Protein AF-D2HSU4-F1 (afdb_monomer_lite)

InterPro domains:
  IPR012575 NADH dehydrogenase [ubiquinone] 1 beta subcomplex subunit 1, NDUB1 [PF08040] (8-64)
  IPR012575 NADH dehydrogenase [ubiquinone] 1 beta subcomplex subunit 1, NDUB1 [PTHR15222] (1-64)

Radius of gyration: 22.7 Å; chains: 1; bounding box: 47×26×56 Å

Foldseek 3Di:
DVVVVVVVVVVVVCVVCVVVVVVVVVVVVVVVVVVVVVVVVQVCVCVDPVNPDDDDPVDDGPDD

Secondary structure (DSSP, 8-state):
-HHHHHHHHHHHHHHHHHHHHHHHHHHHHHHHHHHH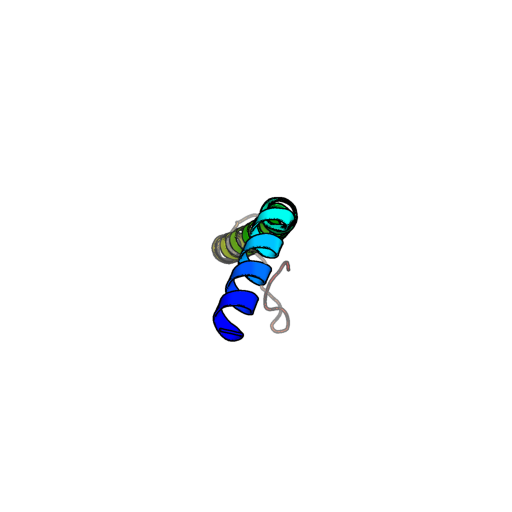HHHHHHHHHTTSTTT--PPPTT-S-S--

Structure (mmCIF, N/CA/C/O backbone):
data_AF-D2HSU4-F1
#
_entry.id   AF-D2HSU4-F1
#
loop_
_atom_site.group_PDB
_atom_site.id
_atom_site.type_symbol
_atom_site.label_atom_id
_atom_site.label_alt_id
_atom_site.label_comp_id
_atom_site.label_asym_id
_ato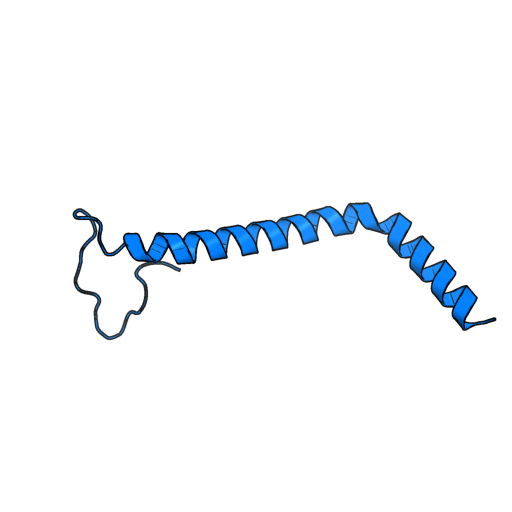m_site.label_entity_id
_atom_site.label_seq_id
_atom_site.pdbx_PDB_ins_code
_atom_site.Cartn_x
_atom_site.Cartn_y
_atom_site.Cartn_z
_atom_site.occupancy
_atom_site.B_iso_or_equiv
_atom_site.auth_seq_id
_atom_site.auth_comp_id
_atom_site.auth_asym_id
_atom_site.auth_atom_id
_atom_site.pdbx_PDB_model_num
ATOM 1 N N . ALA A 1 1 ? 23.354 -8.918 -26.615 1.00 62.19 1 ALA A N 1
ATOM 2 C CA . ALA A 1 1 ? 22.856 -7.692 -27.284 1.00 62.19 1 ALA A CA 1
ATOM 3 C C . ALA A 1 1 ? 21.359 -7.437 -27.042 1.00 62.19 1 ALA A C 1
ATOM 5 O O . ALA A 1 1 ? 21.038 -6.448 -26.402 1.00 62.19 1 ALA A O 1
ATOM 6 N N . LYS A 1 2 ? 20.437 -8.321 -27.467 1.00 67.88 2 LYS A N 1
ATOM 7 C CA . LYS A 1 2 ? 18.972 -8.109 -27.340 1.00 67.88 2 LYS A CA 1
ATOM 8 C C . LYS A 1 2 ? 18.456 -7.918 -25.902 1.00 67.88 2 LYS A C 1
ATOM 10 O O . LYS A 1 2 ? 17.640 -7.036 -25.669 1.00 67.88 2 LYS A O 1
ATOM 15 N N . ALA A 1 3 ? 18.963 -8.690 -24.937 1.00 71.12 3 ALA A N 1
ATOM 16 C CA . ALA A 1 3 ? 18.577 -8.556 -23.527 1.00 71.12 3 ALA A CA 1
ATOM 17 C C . ALA A 1 3 ? 18.979 -7.195 -22.927 1.00 71.12 3 ALA A C 1
ATOM 19 O O . ALA A 1 3 ? 18.204 -6.591 -22.197 1.00 71.12 3 ALA A O 1
ATOM 20 N N . ALA A 1 4 ? 20.152 -6.672 -23.298 1.00 74.50 4 ALA A N 1
ATOM 21 C CA . ALA A 1 4 ? 20.608 -5.357 -22.853 1.00 74.50 4 ALA A CA 1
ATOM 22 C C . ALA A 1 4 ? 19.731 -4.228 -23.422 1.00 74.50 4 ALA A C 1
ATOM 24 O O . ALA A 1 4 ? 19.368 -3.314 -22.693 1.00 74.50 4 ALA A O 1
ATOM 25 N N . ALA A 1 5 ? 19.316 -4.329 -24.689 1.00 76.19 5 ALA A N 1
ATOM 26 C CA . ALA A 1 5 ? 18.391 -3.369 -25.297 1.00 76.19 5 ALA A CA 1
ATOM 27 C C . ALA A 1 5 ? 17.001 -3.383 -24.628 1.00 76.19 5 ALA A C 1
ATOM 29 O O . ALA A 1 5 ? 16.406 -2.330 -24.417 1.00 76.19 5 ALA A O 1
ATOM 30 N N . LEU A 1 6 ? 16.513 -4.566 -24.236 1.00 79.88 6 LEU A N 1
ATOM 31 C CA . LEU A 1 6 ? 15.277 -4.725 -23.460 1.00 79.88 6 LEU A CA 1
ATOM 32 C C . LEU A 1 6 ? 15.372 -4.048 -22.088 1.00 79.88 6 LEU A C 1
ATOM 34 O O . LEU A 1 6 ? 14.475 -3.300 -21.711 1.00 79.88 6 LEU A O 1
ATOM 38 N N . ILE A 1 7 ? 16.475 -4.267 -21.370 1.00 81.62 7 ILE A N 1
ATOM 39 C CA . ILE A 1 7 ? 16.713 -3.666 -20.051 1.00 81.62 7 ILE A CA 1
ATOM 40 C C . ILE A 1 7 ? 16.757 -2.134 -20.153 1.00 81.62 7 ILE A C 1
ATOM 42 O O . ILE A 1 7 ? 16.125 -1.454 -19.350 1.00 81.62 7 ILE A O 1
ATOM 46 N N . ILE A 1 8 ? 17.438 -1.585 -21.165 1.00 84.12 8 ILE A N 1
ATOM 47 C CA . ILE A 1 8 ? 17.535 -0.133 -21.381 1.00 84.12 8 ILE A CA 1
ATOM 48 C C . ILE A 1 8 ? 16.155 0.484 -21.665 1.00 84.12 8 ILE A C 1
ATOM 50 O O . ILE A 1 8 ? 15.806 1.483 -21.038 1.00 84.12 8 ILE A O 1
ATOM 54 N N . ASN A 1 9 ? 15.339 -0.135 -22.525 1.00 80.44 9 ASN A N 1
ATOM 55 C CA . ASN A 1 9 ? 13.980 0.342 -22.816 1.00 80.44 9 ASN A CA 1
ATOM 56 C C . ASN A 1 9 ? 13.061 0.296 -21.585 1.00 80.44 9 ASN A C 1
ATOM 58 O O . ASN A 1 9 ? 12.306 1.232 -21.335 1.00 80.44 9 ASN A O 1
ATOM 62 N N . VAL A 1 10 ? 13.131 -0.773 -20.787 1.00 80.38 10 VAL A N 1
ATOM 63 C CA . VAL A 1 10 ? 12.325 -0.887 -19.560 1.00 80.38 10 VAL A CA 1
ATOM 64 C C . VAL A 1 10 ? 12.720 0.189 -18.551 1.00 80.38 10 VAL A C 1
ATOM 66 O O . VAL A 1 10 ? 11.848 0.817 -17.959 1.00 80.38 10 VAL A O 1
ATOM 69 N N . ILE A 1 11 ? 14.019 0.455 -18.385 1.00 81.56 11 ILE A N 1
ATOM 70 C CA . ILE A 1 11 ? 14.505 1.504 -17.478 1.00 81.56 11 ILE A CA 1
ATOM 71 C C . ILE A 1 11 ? 14.006 2.888 -17.914 1.00 81.56 11 ILE A C 1
ATOM 73 O O . ILE A 1 11 ? 13.644 3.693 -17.057 1.00 81.56 11 ILE A O 1
ATOM 77 N N . GLN A 1 12 ? 13.959 3.167 -19.218 1.00 77.81 12 GLN A N 1
ATOM 78 C CA . GLN A 1 12 ? 13.434 4.431 -19.743 1.00 77.81 12 GLN A CA 1
ATOM 79 C C . GLN A 1 12 ? 11.938 4.591 -19.441 1.00 77.81 12 GLN A C 1
ATOM 81 O O . GLN A 1 12 ? 11.542 5.590 -18.849 1.00 77.81 12 GLN A O 1
ATOM 86 N N . ILE A 1 13 ? 11.131 3.560 -19.714 1.00 78.12 13 ILE A N 1
ATOM 87 C CA . ILE A 1 13 ? 9.685 3.565 -19.428 1.00 78.12 13 ILE A CA 1
ATOM 88 C C . ILE A 1 13 ? 9.411 3.720 -17.928 1.00 78.12 13 ILE A C 1
ATOM 90 O O . ILE A 1 13 ? 8.518 4.466 -17.523 1.00 78.12 13 ILE A O 1
ATOM 94 N N . VAL A 1 14 ? 10.189 3.031 -17.089 1.00 79.38 14 VAL A N 1
ATOM 95 C CA . VAL A 1 14 ? 10.074 3.149 -15.634 1.00 79.38 14 VAL A CA 1
ATOM 96 C C . VAL A 1 14 ? 10.386 4.574 -15.189 1.00 79.38 14 VAL A C 1
ATOM 98 O O . VAL A 1 14 ? 9.637 5.098 -14.374 1.00 79.38 14 VAL A O 1
ATOM 101 N N . ARG A 1 15 ? 11.423 5.227 -15.732 1.00 77.25 15 ARG A N 1
ATOM 102 C CA . ARG A 1 15 ? 11.744 6.625 -15.396 1.00 77.25 15 ARG A CA 1
ATOM 103 C C . ARG A 1 15 ? 10.642 7.595 -15.818 1.00 77.25 15 ARG A C 1
ATOM 105 O O . ARG A 1 15 ? 10.233 8.414 -15.000 1.00 77.25 15 ARG A O 1
ATOM 112 N N . ASP A 1 16 ? 10.116 7.463 -17.032 1.00 78.38 16 ASP A N 1
ATOM 113 C CA . ASP A 1 16 ? 9.072 8.365 -17.536 1.00 78.38 16 ASP A CA 1
ATOM 114 C C . ASP A 1 16 ? 7.738 8.197 -16.792 1.00 78.38 16 ASP A C 1
ATOM 116 O O . ASP A 1 16 ? 6.977 9.153 -16.623 1.00 78.38 16 ASP A O 1
ATOM 120 N N . HIS A 1 17 ? 7.450 6.988 -16.302 1.00 79.25 17 HIS A N 1
ATOM 121 C CA . HIS A 1 17 ? 6.189 6.682 -15.631 1.00 79.25 17 HIS A CA 1
ATOM 122 C C . HIS A 1 17 ? 6.279 6.616 -14.096 1.00 79.25 17 HIS A C 1
ATOM 124 O O . HIS A 1 17 ? 5.244 6.481 -13.437 1.00 79.25 17 HIS A O 1
ATOM 130 N N . GLN A 1 18 ? 7.471 6.769 -13.494 1.00 75.25 18 GLN A N 1
ATOM 131 C CA . GLN A 1 18 ? 7.652 6.552 -12.049 1.00 75.25 18 GLN A CA 1
ATOM 132 C C . GLN A 1 18 ? 6.761 7.462 -11.203 1.00 75.25 18 GLN A C 1
ATOM 134 O O . GLN A 1 18 ? 6.198 7.020 -10.206 1.00 75.25 18 GLN A O 1
ATOM 139 N N . LEU A 1 19 ? 6.601 8.726 -11.606 1.00 79.88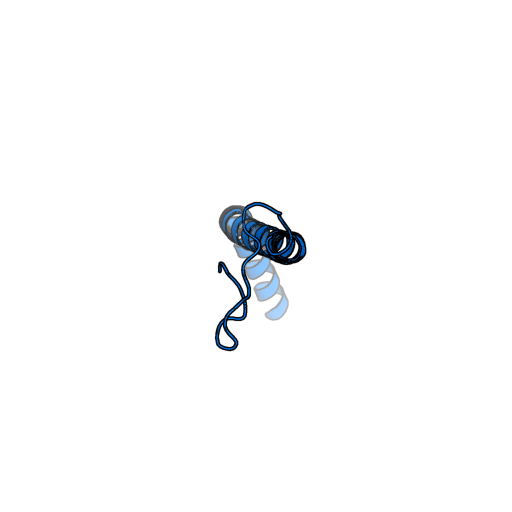 19 LEU A N 1
ATOM 140 C CA . LEU A 1 19 ? 5.854 9.717 -10.827 1.00 79.88 19 LEU A CA 1
ATOM 141 C C . LEU A 1 19 ? 4.347 9.448 -10.862 1.00 79.88 19 LEU A C 1
ATOM 143 O O . LEU A 1 19 ? 3.657 9.660 -9.868 1.00 79.88 19 LEU A O 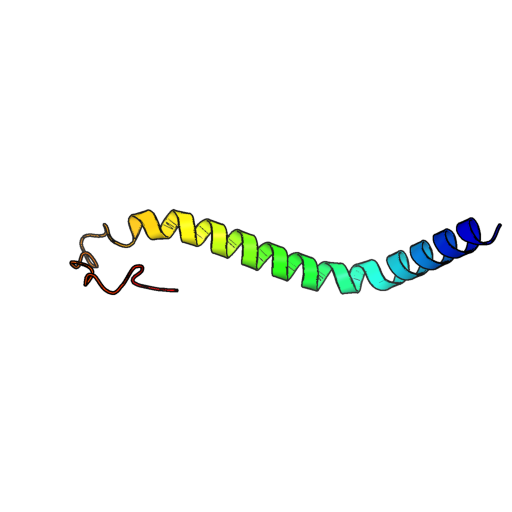1
ATOM 147 N N . ARG A 1 20 ? 3.842 8.919 -11.984 1.00 79.25 20 ARG A N 1
ATOM 148 C CA . ARG A 1 20 ? 2.433 8.532 -12.127 1.00 79.25 20 ARG A CA 1
ATOM 149 C C . ARG A 1 20 ? 2.096 7.248 -11.376 1.00 79.25 20 ARG A C 1
ATOM 151 O O . ARG A 1 20 ? 0.973 7.131 -10.905 1.00 79.25 20 ARG A O 1
ATOM 158 N N . ILE A 1 21 ? 3.044 6.321 -11.238 1.00 77.69 21 ILE A N 1
ATOM 159 C CA . ILE A 1 21 ? 2.859 5.080 -10.468 1.00 77.69 21 ILE A CA 1
ATOM 160 C C . ILE A 1 21 ? 3.011 5.325 -8.958 1.00 77.69 21 ILE A C 1
ATOM 162 O O . ILE A 1 21 ? 2.340 4.674 -8.159 1.00 77.69 21 ILE A O 1
ATOM 166 N N . LEU A 1 22 ? 3.853 6.277 -8.547 1.00 82.38 22 LEU A N 1
ATOM 167 C CA . LEU A 1 22 ? 4.154 6.520 -7.134 1.00 82.38 22 LEU A CA 1
ATOM 168 C C . LEU A 1 22 ? 2.913 6.902 -6.313 1.00 82.38 22 LEU A C 1
ATOM 170 O O . LEU A 1 22 ? 2.740 6.412 -5.200 1.00 82.38 22 LEU A O 1
ATOM 174 N N . VAL A 1 23 ? 2.035 7.741 -6.868 1.00 83.06 23 VAL A N 1
ATOM 175 C CA . VAL A 1 23 ? 0.816 8.213 -6.191 1.00 83.06 23 VAL A CA 1
ATOM 176 C C . VAL A 1 23 ? -0.181 7.074 -5.904 1.00 83.06 23 VAL A C 1
ATOM 178 O O . VAL A 1 23 ? -0.534 6.897 -4.738 1.00 83.06 23 VAL A O 1
ATOM 181 N N . PRO A 1 24 ? -0.622 6.260 -6.886 1.00 88.25 24 PRO A N 1
ATOM 182 C CA . PRO A 1 24 ? -1.541 5.154 -6.620 1.00 88.25 24 PRO A CA 1
ATOM 183 C C . PRO A 1 24 ? -0.914 4.058 -5.751 1.00 88.25 24 PRO A C 1
ATOM 185 O O . PRO A 1 24 ? -1.601 3.499 -4.901 1.00 88.25 24 PRO A O 1
ATOM 188 N N . VAL A 1 25 ? 0.387 3.780 -5.891 1.00 89.25 25 VAL A N 1
ATOM 189 C CA . VAL A 1 25 ? 1.077 2.820 -5.011 1.00 89.25 25 VAL A CA 1
ATOM 190 C C . VAL A 1 25 ? 1.136 3.336 -3.571 1.00 89.25 25 VAL A C 1
ATOM 192 O O . VAL A 1 25 ? 0.848 2.584 -2.641 1.00 89.25 25 VAL A O 1
ATOM 195 N N . GLY A 1 26 ? 1.448 4.620 -3.378 1.00 90.06 26 GLY A N 1
ATOM 196 C CA . GLY A 1 26 ? 1.442 5.260 -2.063 1.00 90.06 26 GLY A CA 1
ATOM 197 C C . GLY A 1 26 ? 0.054 5.271 -1.423 1.00 90.06 26 GLY A C 1
ATOM 198 O O . GLY A 1 26 ? -0.070 4.994 -0.234 1.00 90.06 26 GLY A O 1
ATOM 199 N N . PHE A 1 27 ? -0.993 5.504 -2.215 1.00 91.19 27 PHE A N 1
ATOM 200 C CA . PHE A 1 27 ? -2.378 5.444 -1.751 1.00 91.19 27 PHE A CA 1
ATOM 201 C C . PHE A 1 27 ? -2.768 4.038 -1.280 1.00 91.19 27 PHE A C 1
ATOM 203 O O . PHE A 1 27 ? -3.263 3.878 -0.167 1.00 91.19 27 PHE A O 1
ATOM 210 N N . VAL A 1 28 ? -2.483 3.005 -2.081 1.00 92.69 28 VAL A N 1
ATOM 211 C CA . VAL A 1 28 ? -2.772 1.610 -1.709 1.00 92.69 28 VAL A CA 1
ATOM 212 C C . VAL A 1 28 ? -2.003 1.206 -0.451 1.00 92.69 28 VAL A C 1
ATOM 214 O O . VAL A 1 28 ? -2.572 0.573 0.438 1.00 92.69 28 VAL A O 1
ATOM 217 N N . LEU A 1 29 ? -0.730 1.599 -0.344 1.00 91.25 29 LEU A N 1
ATOM 218 C CA . LEU A 1 29 ? 0.075 1.333 0.846 1.00 91.25 29 LEU A CA 1
ATOM 219 C C . LEU A 1 29 ? -0.475 2.066 2.079 1.00 91.25 29 LEU A C 1
ATOM 221 O O . LEU A 1 29 ? -0.532 1.475 3.155 1.00 91.25 29 LEU A O 1
ATOM 225 N N . GLY A 1 30 ? -0.925 3.312 1.915 1.00 92.06 30 GLY A N 1
ATOM 226 C CA . GLY A 1 30 ? -1.589 4.091 2.959 1.00 92.06 30 GLY A CA 1
ATOM 227 C C . GLY A 1 30 ? -2.851 3.399 3.467 1.00 92.06 30 GLY A C 1
ATOM 228 O O . GLY A 1 30 ? -2.939 3.108 4.654 1.00 92.06 30 GLY A O 1
ATOM 229 N N . CYS A 1 31 ? -3.769 3.028 2.570 1.00 89.88 31 CYS A N 1
ATOM 230 C CA . CYS A 1 31 ? -4.990 2.303 2.935 1.00 89.88 31 CYS A CA 1
ATOM 231 C C . CYS A 1 31 ? -4.699 0.950 3.599 1.00 89.88 31 CYS A C 1
ATOM 233 O O . CYS A 1 31 ? -5.421 0.526 4.498 1.00 89.88 31 CYS A O 1
ATOM 235 N N . TYR A 1 32 ? -3.641 0.255 3.175 1.00 90.19 32 TYR A N 1
ATOM 236 C CA . TYR A 1 32 ? -3.248 -1.010 3.790 1.00 90.19 32 TYR A CA 1
ATOM 237 C C . TYR A 1 32 ? -2.740 -0.827 5.228 1.00 90.19 32 TYR A C 1
ATOM 239 O O . TYR A 1 32 ? -3.114 -1.588 6.123 1.00 90.19 32 TYR A O 1
ATOM 247 N N . LEU A 1 33 ? -1.891 0.178 5.459 1.00 89.06 33 LEU A N 1
ATOM 248 C CA . LEU A 1 33 ? -1.369 0.494 6.789 1.00 89.06 33 LEU A CA 1
ATOM 249 C C . LEU A 1 33 ? -2.462 1.014 7.728 1.00 89.06 33 LEU A C 1
ATOM 251 O O . LEU A 1 33 ? -2.458 0.661 8.909 1.00 89.06 33 LEU A O 1
ATOM 255 N N . ASP A 1 34 ? -3.400 1.793 7.197 1.00 88.06 34 ASP A N 1
ATOM 256 C CA . ASP A 1 34 ? -4.571 2.290 7.919 1.00 88.06 34 ASP A CA 1
ATOM 257 C C . ASP A 1 34 ? -5.444 1.119 8.389 1.00 88.06 34 ASP A C 1
ATOM 259 O O . ASP A 1 34 ? -5.615 0.905 9.588 1.00 88.06 34 ASP A O 1
ATOM 263 N N . ARG A 1 35 ? -5.800 0.213 7.467 1.00 84.44 35 ARG A N 1
ATOM 264 C CA . ARG A 1 35 ? -6.557 -1.008 7.780 1.00 84.44 35 ARG A CA 1
ATOM 265 C C . ARG A 1 35 ? -5.871 -1.888 8.827 1.00 84.44 35 ARG A C 1
ATOM 267 O O . ARG A 1 35 ? -6.519 -2.416 9.727 1.00 84.44 35 ARG A O 1
ATOM 274 N N . LYS A 1 36 ? -4.546 -2.038 8.744 1.00 83.81 36 LYS A N 1
ATOM 275 C CA . LYS A 1 36 ? -3.765 -2.806 9.729 1.00 83.81 36 LYS A CA 1
ATOM 276 C C . LYS A 1 36 ? -3.745 -2.136 11.108 1.00 83.81 36 LYS A C 1
ATOM 278 O O . LYS A 1 36 ? -3.619 -2.816 12.129 1.00 83.81 36 LYS A O 1
ATOM 283 N N . THR A 1 37 ? -3.830 -0.810 11.149 1.00 80.31 37 THR A N 1
ATOM 284 C CA . THR A 1 37 ? -3.914 -0.043 12.396 1.00 80.31 37 THR A CA 1
ATOM 285 C C . THR A 1 37 ? -5.306 -0.169 13.007 1.00 80.31 37 THR A C 1
ATOM 287 O O . THR A 1 37 ? -5.414 -0.453 14.201 1.00 80.31 37 THR A O 1
ATOM 290 N N . ASP A 1 38 ? -6.356 -0.095 12.193 1.00 77.88 38 ASP A N 1
ATOM 291 C CA . ASP A 1 38 ? -7.732 -0.314 12.635 1.00 77.88 38 ASP A CA 1
ATOM 292 C C . ASP A 1 38 ? -7.945 -1.724 13.192 1.00 77.88 38 ASP A C 1
ATOM 294 O O . ASP A 1 38 ? -8.532 -1.882 14.260 1.00 77.88 38 ASP A O 1
ATOM 298 N N . GLU A 1 39 ? -7.378 -2.763 12.572 1.00 75.12 39 GLU A N 1
ATOM 299 C CA . GLU A 1 39 ? -7.415 -4.132 13.111 1.00 75.12 39 GLU A CA 1
ATOM 300 C C . GLU A 1 39 ? -6.810 -4.232 14.524 1.00 75.12 39 GLU A C 1
ATOM 302 O O . GLU A 1 39 ? -7.292 -4.996 15.360 1.00 75.12 39 GLU A O 1
ATOM 307 N N . ARG A 1 40 ? -5.796 -3.422 14.850 1.00 68.50 40 ARG A N 1
ATOM 308 C CA . ARG A 1 40 ? -5.250 -3.348 16.217 1.00 68.50 40 ARG A CA 1
ATOM 309 C C . ARG A 1 40 ? -6.164 -2.581 17.166 1.00 68.50 40 ARG A C 1
ATOM 311 O O . ARG A 1 40 ? -6.277 -2.952 18.334 1.00 68.50 40 ARG A O 1
ATOM 318 N N . LEU A 1 41 ? -6.818 -1.529 16.680 1.00 64.62 41 LEU A N 1
ATOM 319 C CA . LEU A 1 41 ? -7.720 -0.702 17.478 1.00 64.62 41 LEU A CA 1
ATOM 320 C C . LEU A 1 41 ? -9.055 -1.408 17.753 1.00 64.62 41 LEU A C 1
ATOM 322 O O . LEU A 1 41 ? -9.579 -1.284 18.860 1.00 64.62 41 LEU A O 1
ATOM 326 N N . THR A 1 42 ? -9.569 -2.223 16.826 1.00 61.12 42 THR A N 1
ATOM 327 C CA . THR A 1 42 ? -10.815 -3.005 16.992 1.00 61.12 42 THR A CA 1
ATOM 328 C C . THR A 1 42 ? -10.791 -3.944 18.205 1.00 61.12 42 THR A C 1
ATOM 330 O O . THR A 1 42 ? -11.847 -4.217 18.779 1.00 61.12 42 THR A O 1
ATOM 333 N N . ALA A 1 43 ? -9.612 -4.352 18.695 1.00 61.38 43 ALA A N 1
ATOM 334 C CA . ALA A 1 43 ? -9.478 -5.117 19.940 1.00 61.38 43 ALA A CA 1
ATOM 335 C C . ALA A 1 43 ? -9.999 -4.365 21.188 1.00 61.38 43 ALA A C 1
ATOM 337 O O . ALA A 1 43 ? -10.395 -4.997 22.175 1.00 61.38 43 ALA A O 1
ATOM 338 N N . PHE A 1 44 ? -10.031 -3.027 21.150 1.00 60.22 44 PHE A N 1
ATOM 339 C CA . PHE A 1 44 ? -10.557 -2.173 22.220 1.00 60.22 44 PHE A CA 1
ATOM 340 C C . PHE A 1 44 ? -12.001 -1.710 21.994 1.00 60.22 44 PHE A C 1
ATOM 342 O O . PHE A 1 44 ? -12.688 -1.387 22.967 1.00 60.22 44 PHE A O 1
ATOM 349 N N . TRP A 1 45 ? -12.497 -1.723 20.752 1.00 59.09 45 TRP A N 1
ATOM 350 C CA . TRP A 1 45 ? -13.841 -1.234 20.416 1.00 59.09 45 TRP A CA 1
ATOM 351 C C . TRP A 1 45 ? -14.943 -1.950 21.207 1.00 59.09 45 TRP A C 1
ATOM 353 O O . TRP A 1 45 ? -15.815 -1.297 21.782 1.00 59.09 45 TRP A O 1
ATOM 363 N N . ASN A 1 46 ? -14.850 -3.277 21.347 1.00 54.19 46 ASN A N 1
ATOM 364 C CA . ASN A 1 46 ? -15.848 -4.072 22.072 1.00 54.19 46 ASN A CA 1
ATOM 365 C C . ASN A 1 46 ? -15.643 -4.119 23.603 1.00 54.19 46 ASN A C 1
ATOM 367 O O . ASN A 1 46 ? -16.247 -4.929 24.305 1.00 54.19 46 ASN A O 1
ATOM 371 N N . LYS A 1 47 ? -14.755 -3.274 24.143 1.00 61.53 47 LYS A N 1
ATOM 372 C CA . LYS A 1 47 ? -14.502 -3.159 25.590 1.00 61.53 47 LYS A CA 1
ATOM 373 C C . LYS A 1 47 ? -14.915 -1.811 26.170 1.00 61.53 47 LYS A C 1
ATOM 375 O O . LYS A 1 47 ? -14.949 -1.677 27.392 1.00 61.53 47 LYS A O 1
ATOM 380 N N . SER A 1 48 ? -15.231 -0.827 25.326 1.00 65.62 48 SER A N 1
ATOM 381 C CA . SER A 1 48 ? -15.693 0.478 25.796 1.00 65.62 48 SER A CA 1
ATOM 382 C C . SER A 1 48 ? -17.030 0.341 26.537 1.00 65.62 48 SER A C 1
ATOM 384 O O . SER A 1 48 ? -17.948 -0.326 26.064 1.00 65.62 48 SER A O 1
ATOM 386 N N . ILE A 1 49 ? -17.151 0.971 27.709 1.00 64.19 49 ILE A N 1
ATOM 387 C CA . ILE A 1 49 ? -18.342 0.885 28.579 1.00 64.19 49 ILE A CA 1
ATOM 388 C C . ILE A 1 49 ? -19.620 1.353 27.855 1.00 64.19 49 ILE A C 1
ATOM 390 O O . ILE A 1 49 ? -20.704 0.864 28.152 1.00 64.19 49 ILE A O 1
ATOM 394 N N . LEU A 1 50 ? -19.484 2.248 26.870 1.00 66.75 50 LEU A N 1
ATOM 395 C CA . LEU A 1 50 ? -20.589 2.798 26.077 1.00 66.75 50 LEU A CA 1
ATOM 396 C C . LEU A 1 50 ? -21.111 1.852 24.982 1.00 66.75 50 LEU A C 1
ATOM 398 O O . LEU A 1 50 ? -22.304 1.877 24.691 1.00 66.75 50 LEU A O 1
ATOM 402 N N . PHE A 1 51 ? -20.253 1.022 24.377 1.00 61.91 51 PHE A N 1
ATOM 403 C CA . PHE A 1 51 ? -20.630 0.150 23.250 1.00 61.91 51 PHE A CA 1
ATOM 404 C C . PHE A 1 51 ? -20.568 -1.348 23.565 1.00 61.91 51 PHE A C 1
ATOM 406 O O . PHE A 1 51 ? -20.858 -2.167 22.694 1.00 61.91 51 PHE A O 1
ATOM 413 N N . LYS A 1 52 ? -20.227 -1.725 24.802 1.00 61.38 52 LYS A N 1
ATOM 414 C CA . LYS A 1 52 ? -20.162 -3.121 25.241 1.00 61.38 52 LYS A CA 1
ATOM 415 C C . LYS A 1 52 ? -21.540 -3.780 25.126 1.00 61.38 52 LYS A C 1
ATOM 417 O O . LYS A 1 52 ? -22.448 -3.497 25.905 1.00 61.38 52 LYS A O 1
ATOM 422 N N . ARG A 1 53 ? -21.684 -4.677 24.154 1.00 65.56 53 ARG A N 1
ATOM 423 C CA . ARG A 1 53 ? -22.856 -5.538 23.960 1.00 65.56 53 ARG A CA 1
ATOM 424 C C . ARG A 1 53 ? -22.378 -6.970 23.733 1.00 65.56 53 ARG A C 1
ATOM 426 O O . ARG A 1 53 ? -21.296 -7.181 23.189 1.00 65.56 53 ARG A O 1
ATOM 433 N N . GLU A 1 54 ? -23.162 -7.955 24.162 1.00 59.78 54 GLU A N 1
ATOM 434 C CA . GLU A 1 54 ? -22.881 -9.353 23.826 1.00 59.78 54 GLU A CA 1
ATOM 435 C C . GLU A 1 54 ? -23.059 -9.548 22.314 1.00 59.78 54 GLU A C 1
ATOM 437 O O . GLU A 1 54 ? -24.140 -9.321 21.766 1.00 59.78 54 GLU A O 1
ATOM 442 N N . LEU A 1 55 ? -21.971 -9.914 21.630 1.00 62.12 55 LEU A N 1
ATOM 443 C CA . LEU A 1 55 ? -21.994 -10.268 20.211 1.00 62.12 55 LEU A CA 1
ATOM 444 C C . LEU A 1 55 ? -22.890 -11.498 20.024 1.00 62.12 55 LEU A C 1
ATOM 446 O O . LEU A 1 55 ? -22.727 -12.501 20.723 1.00 62.12 55 LEU A O 1
ATOM 450 N N . ARG A 1 56 ? -23.819 -11.457 19.061 1.00 58.94 56 ARG A N 1
ATOM 451 C CA . ARG A 1 56 ? -24.547 -12.669 18.661 1.00 58.94 56 ARG A CA 1
ATOM 452 C C . ARG A 1 56 ? -23.560 -13.656 18.038 1.00 58.94 56 ARG A C 1
ATOM 454 O O . ARG A 1 56 ? -22.697 -13.254 17.269 1.00 58.94 56 ARG A O 1
ATOM 461 N N . CYS A 1 57 ? -23.725 -14.953 18.313 1.00 55.09 57 CYS A N 1
ATOM 462 C CA . CYS A 1 57 ? -22.836 -16.029 17.833 1.00 55.09 57 CYS A CA 1
ATOM 463 C C . CYS A 1 57 ? -22.585 -16.038 16.306 1.00 55.09 57 CYS A C 1
ATOM 465 O O . CYS A 1 57 ? -21.620 -16.643 15.846 1.00 55.09 57 CYS A O 1
ATOM 467 N N . SER A 1 58 ? -23.434 -15.376 15.515 1.00 65.69 58 SER A N 1
ATOM 468 C CA . SER A 1 58 ? -23.309 -15.244 14.060 1.00 65.69 58 SER A CA 1
ATOM 469 C C . SER A 1 58 ? -22.452 -14.059 13.582 1.00 65.69 58 SER A C 1
ATOM 471 O O . SER A 1 58 ? -22.189 -13.959 12.386 1.00 65.69 58 SER A O 1
ATOM 473 N N . GLU A 1 59 ? -22.028 -13.152 14.465 1.00 60.41 59 GLU A N 1
ATOM 474 C CA . GLU A 1 59 ? -21.353 -11.897 14.113 1.00 60.41 59 GLU A CA 1
ATOM 475 C C . GLU A 1 59 ? -19.958 -11.832 14.751 1.00 60.41 59 GLU A C 1
ATOM 477 O O . GLU A 1 59 ? -19.802 -11.931 15.966 1.00 60.41 59 GLU A O 1
ATOM 482 N N . ARG A 1 60 ? -18.916 -11.713 13.916 1.00 59.56 60 ARG A N 1
ATOM 483 C CA . ARG A 1 60 ? -17.510 -11.773 14.3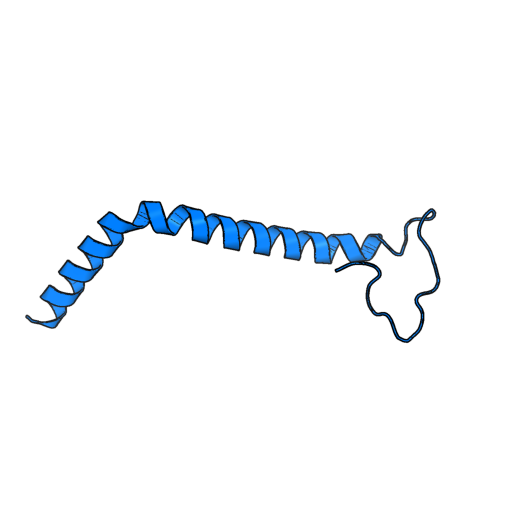61 1.00 59.56 60 ARG A CA 1
ATOM 484 C C . ARG A 1 60 ? -16.908 -10.396 14.677 1.00 59.56 60 ARG A C 1
ATOM 486 O O . ARG A 1 60 ? -15.901 -10.332 15.374 1.00 59.56 60 ARG A O 1
ATOM 493 N N . VAL A 1 61 ? -17.494 -9.316 14.152 1.00 56.97 61 VAL A N 1
ATOM 494 C CA . VAL A 1 61 ? -17.000 -7.931 14.257 1.00 56.97 61 VAL A CA 1
ATOM 495 C C . VAL A 1 61 ? -18.194 -6.982 14.174 1.00 56.97 61 VAL A C 1
ATOM 497 O O . VAL A 1 61 ? -19.084 -7.227 13.366 1.00 56.97 61 VAL A O 1
ATOM 500 N N . THR A 1 62 ? -18.216 -5.916 14.977 1.00 63.62 62 THR A N 1
ATOM 501 C CA . THR A 1 62 ? -19.314 -4.928 14.979 1.00 63.62 62 THR A CA 1
ATOM 502 C C . THR A 1 62 ? -19.250 -3.938 13.810 1.00 63.62 62 THR A C 1
ATOM 504 O O . THR A 1 62 ? -20.254 -3.296 13.518 1.00 63.62 62 THR A O 1
ATOM 507 N N . TRP A 1 63 ? -18.099 -3.821 13.135 1.00 58.59 63 TRP A N 1
ATOM 508 C CA . TRP A 1 63 ? -17.863 -2.945 11.978 1.00 58.59 63 TRP A CA 1
ATOM 509 C C . TRP A 1 63 ? -16.835 -3.579 11.019 1.00 58.59 63 TRP A C 1
ATOM 511 O O . TRP A 1 63 ? -16.062 -4.446 11.439 1.00 58.59 63 TRP A O 1
ATOM 521 N N . LYS A 1 64 ? -16.846 -3.180 9.740 1.00 56.12 64 LYS A N 1
ATOM 522 C CA . LYS A 1 64 ? -15.977 -3.681 8.657 1.00 56.12 64 LYS A CA 1
ATOM 523 C C . LYS A 1 64 ? -15.247 -2.550 7.955 1.00 56.12 64 LYS A C 1
ATOM 525 O O . LYS A 1 64 ? -15.889 -1.492 7.791 1.00 56.12 64 LYS A O 1
#

Organism: Ailuropo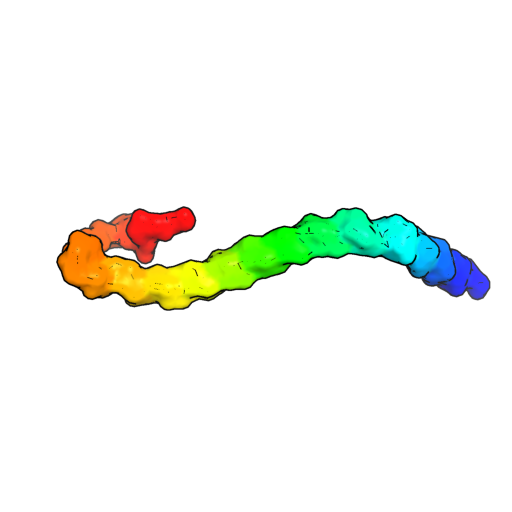da melanoleuca (NCBI:txid9646)

pLDDT: mean 73.66, std 11.44, range [54.19, 92.69]

Sequence (64 aa):
AKAAALIINVIQIVRDHQLRILVPVGFVLGCYLDRKTDERLTAFWNKSILFKRELRCSERVTWK